Protein AF-A0A336MB99-F1 (afdb_monomer)

Foldseek 3Di:
DVVVVVVVVVVVVLVVVLVVLCVVLVDDAPDPVRSVLLSVQLVVLVVVQVVQVVCVVVVNDVDGDDDDNCSSDDPVRVVVVVQVVCCVPPNDDPPPPPPPPPPDPPDD

Radius of gyration: 19.39 Å; Cα contacts (8 Å, |Δi|>4): 46; chains: 1; bounding box: 51×56×31 Å

Nearest PDB structures (foldseek):
  5z5o-assembly1_B-2  TM=9.680E-01  e=1.535E-03  Homo sapiens
  3qt4-assembly1_A  TM=9.314E-01  e=1.736E-03  Tenebrio molitor
  7qbo-assembly1_P  TM=9.506E-01  e=2.089E-03  Homo sapiens
  3qj3-assembly2_B  TM=9.094E-01  e=3.418E-03  Tenebrio molitor
  2c0y-assembly1_A  TM=9.038E-01  e=1.035E-02  Homo sapiens

Organism: Culicoides sonorensis (NCBI:txid179676)

Structure (mmCIF, N/CA/C/O backbone):
data_AF-A0A336MB99-F1
#
_entry.id   AF-A0A336MB99-F1
#
loop_
_atom_site.group_PDB
_atom_site.id
_atom_site.type_symbol
_atom_site.label_atom_id
_atom_site.label_alt_id
_atom_site.label_comp_id
_atom_site.label_asym_id
_atom_site.label_entity_id
_atom_site.label_seq_id
_atom_site.pdbx_PDB_ins_code
_atom_site.Cartn_x
_atom_site.Cartn_y
_atom_site.Cartn_z
_atom_site.occupancy
_atom_site.B_iso_or_equiv
_atom_site.auth_seq_id
_atom_site.auth_comp_id
_atom_site.auth_asym_id
_atom_site.auth_atom_id
_atom_site.pdbx_PDB_model_num
ATOM 1 N N . MET A 1 1 ? 9.454 27.731 -7.794 1.00 54.91 1 MET A N 1
ATOM 2 C CA . MET A 1 1 ? 8.057 27.301 -8.063 1.00 54.91 1 MET A CA 1
ATOM 3 C C . MET A 1 1 ? 7.897 25.844 -8.538 1.00 54.91 1 MET A C 1
ATOM 5 O O . MET A 1 1 ? 6.862 25.262 -8.250 1.00 54.91 1 MET A O 1
ATOM 9 N N . LYS A 1 2 ? 8.892 25.193 -9.173 1.00 55.69 2 LYS A N 1
ATOM 10 C CA . LYS A 1 2 ? 8.744 23.824 -9.733 1.00 55.69 2 LYS A CA 1
ATOM 11 C C . LYS A 1 2 ? 8.587 22.674 -8.705 1.00 55.69 2 LYS A C 1
ATOM 13 O O . LYS A 1 2 ? 7.930 21.688 -9.008 1.00 55.69 2 LYS A O 1
ATOM 18 N N . LYS A 1 3 ? 9.110 22.808 -7.476 1.00 52.31 3 LYS A N 1
ATOM 19 C CA . LYS A 1 3 ? 9.038 21.758 -6.428 1.00 52.31 3 LYS A CA 1
ATOM 20 C C . LYS A 1 3 ? 7.646 21.605 -5.783 1.00 52.31 3 LYS A C 1
ATOM 22 O O . LYS A 1 3 ? 7.244 20.497 -5.458 1.00 52.31 3 LYS A O 1
ATOM 27 N N . SER A 1 4 ? 6.904 22.707 -5.625 1.00 55.25 4 SER A N 1
ATOM 28 C CA . SER A 1 4 ? 5.574 22.704 -4.984 1.00 55.25 4 SER A CA 1
ATOM 29 C C . SER A 1 4 ? 4.491 22.091 -5.879 1.00 55.25 4 SER A C 1
ATOM 31 O O . SER A 1 4 ? 3.575 21.443 -5.384 1.00 55.25 4 SER A O 1
ATOM 33 N N . ILE A 1 5 ? 4.625 22.249 -7.199 1.00 64.62 5 ILE A N 1
ATOM 34 C CA . ILE A 1 5 ? 3.681 21.694 -8.176 1.00 64.62 5 ILE A CA 1
ATOM 35 C C . ILE A 1 5 ? 3.8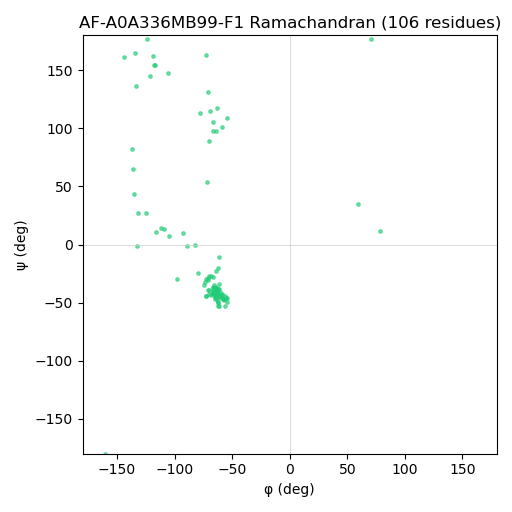44 20.169 -8.272 1.00 64.62 5 ILE A C 1
ATOM 37 O O . ILE A 1 5 ? 2.845 19.460 -8.205 1.00 64.62 5 ILE A O 1
ATOM 41 N N . LEU A 1 6 ? 5.083 19.655 -8.325 1.00 58.88 6 LEU A N 1
ATOM 42 C CA . LEU A 1 6 ? 5.341 18.205 -8.359 1.00 58.88 6 LEU A CA 1
ATOM 43 C C . LEU A 1 6 ? 4.766 17.470 -7.135 1.00 58.88 6 LEU A C 1
ATOM 45 O O . LEU A 1 6 ? 4.154 16.418 -7.285 1.00 58.88 6 LEU A O 1
ATOM 49 N N . LEU A 1 7 ? 4.919 18.034 -5.930 1.00 62.53 7 LEU A N 1
ATOM 50 C CA . LEU A 1 7 ? 4.436 17.393 -4.701 1.00 62.53 7 LEU A CA 1
ATOM 51 C C . LEU A 1 7 ? 2.898 17.290 -4.665 1.00 62.53 7 LEU A C 1
ATOM 53 O O . LEU A 1 7 ? 2.352 16.285 -4.217 1.00 62.53 7 LEU A O 1
ATOM 57 N N . LYS A 1 8 ? 2.198 18.313 -5.176 1.00 61.62 8 LYS A N 1
ATOM 58 C CA . LYS A 1 8 ? 0.727 18.357 -5.215 1.00 61.62 8 LYS A CA 1
ATOM 59 C C . LYS A 1 8 ? 0.132 17.370 -6.222 1.00 61.62 8 LYS A C 1
ATOM 61 O O . LYS A 1 8 ? -0.880 16.746 -5.921 1.00 61.62 8 LYS A O 1
ATOM 66 N N . VAL A 1 9 ? 0.757 17.209 -7.390 1.00 63.12 9 VAL A N 1
ATOM 67 C CA . VAL A 1 9 ? 0.298 16.258 -8.419 1.00 63.12 9 VAL A CA 1
ATOM 68 C C . VAL A 1 9 ? 0.458 14.814 -7.938 1.00 63.12 9 VAL A C 1
ATOM 70 O O . VAL A 1 9 ? -0.463 14.015 -8.109 1.00 63.12 9 VAL A O 1
ATOM 73 N N . ASN A 1 10 ? 1.563 14.496 -7.255 1.00 66.81 10 ASN A N 1
ATOM 74 C CA . ASN A 1 10 ? 1.765 13.170 -6.671 1.00 66.81 10 ASN A CA 1
ATOM 75 C C . ASN A 1 10 ? 0.711 12.859 -5.604 1.00 66.81 10 ASN A C 1
ATOM 77 O O . ASN A 1 10 ? 0.049 11.832 -5.715 1.00 66.81 10 ASN A O 1
ATOM 81 N N . ALA A 1 11 ? 0.473 13.767 -4.653 1.00 65.75 11 ALA A N 1
ATOM 82 C CA . ALA A 1 11 ? -0.523 13.566 -3.598 1.00 65.75 11 ALA A CA 1
ATOM 83 C C . ALA A 1 11 ? -1.953 13.397 -4.147 1.00 65.75 11 ALA A C 1
ATOM 85 O O . ALA A 1 11 ? -2.710 12.555 -3.664 1.00 65.75 11 ALA A O 1
ATOM 86 N N . ALA A 1 12 ? -2.320 14.153 -5.189 1.00 68.12 12 ALA A N 1
ATOM 87 C CA . ALA A 1 12 ? -3.605 13.980 -5.864 1.00 68.12 12 ALA A CA 1
ATOM 88 C C . ALA A 1 12 ? -3.704 12.599 -6.534 1.00 68.12 12 ALA A C 1
ATOM 90 O O . ALA A 1 12 ? -4.693 11.895 -6.344 1.00 68.12 12 ALA A O 1
ATOM 91 N N . SER A 1 13 ? -2.654 12.172 -7.245 1.00 80.25 13 SER A N 1
ATOM 92 C CA . SER A 1 13 ? -2.613 10.856 -7.896 1.00 80.25 13 SER A CA 1
ATOM 93 C C . SER A 1 13 ? -2.626 9.691 -6.897 1.00 80.25 13 SER A C 1
ATOM 95 O O . SER A 1 13 ? -3.286 8.682 -7.134 1.00 80.25 13 SER A O 1
ATOM 97 N N . GLU A 1 14 ? -1.951 9.842 -5.757 1.00 83.88 14 GLU A N 1
ATOM 98 C CA . GLU A 1 14 ? -1.930 8.879 -4.655 1.00 83.88 14 GLU A CA 1
ATOM 99 C C . GLU A 1 14 ? -3.306 8.774 -3.996 1.00 83.88 14 GLU A C 1
ATOM 101 O O . GLU A 1 14 ? -3.779 7.671 -3.729 1.00 83.88 14 GLU A O 1
ATOM 106 N N . SER A 1 15 ? -3.990 9.906 -3.799 1.00 83.06 15 SER A N 1
ATOM 107 C CA . SER A 1 15 ? -5.356 9.910 -3.280 1.00 83.06 15 SER A CA 1
ATOM 108 C C . SER A 1 15 ? -6.331 9.235 -4.245 1.00 83.06 15 SER A C 1
ATOM 110 O O . SER A 1 15 ? -7.150 8.434 -3.809 1.00 83.06 15 SER A O 1
ATOM 112 N N . THR A 1 16 ? -6.232 9.493 -5.552 1.00 90.19 16 THR A N 1
ATOM 113 C CA . THR A 1 16 ? -7.083 8.832 -6.555 1.00 90.19 16 THR A CA 1
ATOM 114 C C . THR A 1 16 ? -6.843 7.321 -6.608 1.00 90.19 16 THR A C 1
ATOM 116 O O . THR A 1 16 ? -7.802 6.550 -6.692 1.00 90.19 16 THR A O 1
ATOM 119 N N . LYS A 1 17 ? -5.580 6.883 -6.530 1.00 94.19 17 LYS A N 1
ATOM 120 C CA . LYS A 1 17 ? -5.221 5.458 -6.488 1.00 94.19 17 LYS A CA 1
ATOM 121 C C . LYS A 1 17 ? -5.746 4.778 -5.225 1.00 94.19 17 LYS A C 1
ATOM 123 O O . LYS A 1 17 ? -6.384 3.741 -5.338 1.00 94.19 17 LYS A O 1
ATOM 128 N N . TRP A 1 18 ? -5.585 5.408 -4.060 1.00 96.56 18 TRP A N 1
ATOM 129 C CA . TRP A 1 18 ? -6.110 4.903 -2.788 1.00 96.56 18 TRP A CA 1
ATOM 130 C C . TRP A 1 18 ? -7.627 4.686 -2.812 1.00 96.56 18 TRP A C 1
ATOM 132 O O . TRP A 1 18 ? -8.113 3.618 -2.451 1.00 96.56 18 TRP A O 1
ATOM 142 N N . GLU A 1 19 ? -8.393 5.667 -3.291 1.00 96.56 19 GLU A N 1
ATOM 143 C CA . GLU A 1 19 ? -9.853 5.529 -3.373 1.00 96.56 19 GLU A CA 1
ATOM 144 C C . GLU A 1 19 ? -10.284 4.443 -4.371 1.00 96.56 19 GLU A C 1
ATOM 146 O O . GLU A 1 19 ? -11.266 3.731 -4.145 1.00 96.56 19 GLU A O 1
ATOM 151 N N . SER A 1 20 ? -9.537 4.287 -5.467 1.00 96.69 20 SER A N 1
ATOM 152 C CA . SER A 1 20 ? -9.781 3.230 -6.455 1.00 96.69 20 SER A CA 1
ATOM 153 C C . SER A 1 20 ? -9.472 1.848 -5.879 1.00 96.69 20 SER A C 1
ATOM 155 O O . SER A 1 20 ? -10.279 0.935 -6.037 1.00 96.69 20 SER A O 1
ATOM 157 N N . TYR A 1 21 ? -8.356 1.717 -5.158 1.00 97.75 21 TYR A N 1
ATOM 158 C CA . TYR A 1 21 ? -7.951 0.513 -4.436 1.00 97.75 21 TYR A CA 1
ATOM 159 C C . TYR A 1 21 ? -9.025 0.068 -3.440 1.00 97.75 21 TYR A C 1
ATOM 161 O O . TYR A 1 21 ? -9.510 -1.063 -3.517 1.00 97.75 21 TYR A O 1
ATOM 169 N N . LYS A 1 22 ? -9.462 0.981 -2.559 1.00 97.88 22 LYS A N 1
ATOM 170 C CA . LYS A 1 22 ? -10.500 0.682 -1.565 1.00 97.88 22 LYS A CA 1
ATOM 171 C C . LYS A 1 22 ? -11.777 0.175 -2.223 1.00 97.88 22 LYS A C 1
ATOM 173 O O . LYS A 1 22 ? -12.343 -0.819 -1.782 1.00 97.88 22 LYS A O 1
ATOM 178 N N . ARG A 1 23 ? -12.208 0.824 -3.309 1.00 97.50 23 ARG A N 1
ATOM 179 C CA . ARG A 1 23 ? -13.407 0.424 -4.057 1.00 97.50 23 ARG A CA 1
ATOM 180 C C . ARG A 1 23 ? -13.242 -0.932 -4.740 1.00 97.50 23 ARG A C 1
ATOM 182 O O . ARG A 1 23 ? -14.168 -1.732 -4.703 1.00 97.50 23 ARG A O 1
ATOM 189 N N . LYS A 1 24 ? -12.082 -1.183 -5.352 1.00 97.69 24 LYS A N 1
ATOM 190 C CA . LYS A 1 24 ? -11.781 -2.423 -6.079 1.00 97.69 24 LYS A CA 1
ATOM 191 C C . LYS A 1 24 ? -11.805 -3.648 -5.162 1.00 97.69 24 LYS A C 1
ATOM 193 O O . LYS A 1 24 ? -12.314 -4.682 -5.576 1.00 97.69 24 LYS A O 1
ATOM 198 N N . TYR A 1 25 ? -11.293 -3.519 -3.938 1.00 96.62 25 TYR A N 1
ATOM 199 C CA . TYR A 1 25 ? -11.172 -4.625 -2.979 1.00 96.62 25 TYR A CA 1
ATOM 200 C C . TYR A 1 25 ? -12.141 -4.530 -1.790 1.00 96.62 25 TYR A C 1
ATOM 202 O O . TYR A 1 25 ? -11.964 -5.233 -0.801 1.00 96.62 25 TYR A O 1
ATOM 210 N N . GLY A 1 26 ? -13.150 -3.653 -1.859 1.00 96.75 26 GLY A N 1
ATOM 211 C CA . GLY A 1 26 ? -14.183 -3.527 -0.824 1.00 96.75 26 GLY A CA 1
ATOM 212 C C . GLY A 1 26 ? -13.644 -3.168 0.565 1.00 96.75 26 GLY A C 1
ATOM 213 O O . GLY A 1 26 ? -14.160 -3.650 1.570 1.00 96.75 26 GLY A O 1
ATOM 214 N N . LYS A 1 27 ? -12.585 -2.358 0.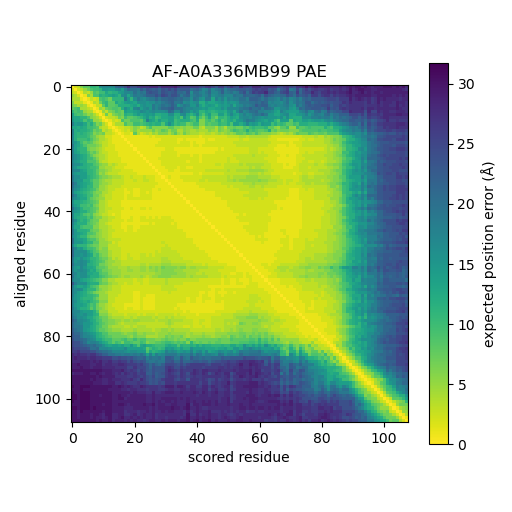636 1.00 95.94 27 LYS A N 1
ATOM 215 C CA . LYS A 1 27 ? -11.901 -2.045 1.894 1.00 95.94 27 LYS A CA 1
ATOM 216 C C . LYS A 1 27 ? -12.745 -1.142 2.784 1.00 95.94 27 LYS A C 1
ATOM 218 O O . LYS A 1 27 ? -13.217 -0.089 2.354 1.00 95.94 27 LYS A O 1
ATOM 223 N N . MET A 1 28 ? -12.864 -1.542 4.043 1.00 93.94 28 MET A N 1
ATOM 224 C CA . MET A 1 28 ? -13.505 -0.782 5.109 1.00 93.94 28 MET A CA 1
ATOM 225 C C . MET A 1 28 ? -12.601 -0.814 6.339 1.00 93.94 28 MET A C 1
ATOM 227 O O . MET A 1 28 ? -12.074 -1.868 6.684 1.00 93.94 28 MET A O 1
ATOM 231 N N . TYR A 1 29 ? -12.445 0.335 6.991 1.00 94.75 29 TYR A N 1
ATOM 232 C CA . TYR A 1 29 ? -11.566 0.508 8.147 1.00 94.75 29 TYR A CA 1
ATOM 233 C C . TYR A 1 29 ? -12.376 0.897 9.374 1.00 94.75 29 TYR A C 1
ATOM 235 O O . TYR A 1 29 ? -13.465 1.467 9.263 1.00 94.75 29 TYR A O 1
ATOM 243 N N . LYS A 1 30 ? -11.845 0.593 10.558 1.00 94.38 30 LYS A N 1
ATOM 244 C CA . LYS A 1 30 ? -12.563 0.787 11.822 1.00 94.38 30 LYS A CA 1
ATOM 245 C C . LYS A 1 30 ? -12.846 2.261 12.106 1.00 94.38 30 LYS A C 1
ATOM 247 O O . LYS A 1 30 ? -13.880 2.598 12.679 1.00 94.38 30 LYS A O 1
ATOM 252 N N . ASN A 1 31 ? -11.897 3.127 11.773 1.00 94.69 31 ASN A N 1
ATOM 253 C CA . ASN A 1 31 ? -11.969 4.569 11.964 1.00 94.69 31 ASN A CA 1
ATOM 254 C C . ASN A 1 31 ? -10.946 5.272 11.050 1.00 94.69 31 ASN A C 1
ATOM 256 O O . ASN A 1 31 ? -10.210 4.628 10.305 1.00 94.69 31 ASN A O 1
ATOM 260 N N . SER A 1 32 ? -10.891 6.603 11.112 1.00 94.75 32 SER A N 1
ATOM 261 C CA . SER A 1 32 ? -9.994 7.407 10.275 1.00 94.75 32 SER A CA 1
ATOM 262 C C . SER A 1 32 ? -8.505 7.210 10.572 1.00 94.75 32 SER A C 1
ATOM 264 O O . SER A 1 32 ? -7.681 7.423 9.688 1.00 94.75 32 SER A O 1
ATOM 266 N N . GLU A 1 33 ? -8.146 6.853 11.807 1.00 95.94 33 GLU A N 1
ATOM 267 C CA . GLU A 1 33 ? -6.751 6.597 12.186 1.00 95.94 33 GLU A CA 1
ATOM 268 C C . GLU A 1 33 ? -6.268 5.267 11.597 1.00 95.94 33 GLU A C 1
ATOM 270 O O . GLU A 1 33 ? -5.212 5.218 10.971 1.00 95.94 33 GLU A O 1
ATOM 275 N N . ASP A 1 34 ? -7.099 4.232 11.693 1.00 94.19 34 ASP A N 1
ATOM 276 C CA . ASP A 1 34 ? -6.905 2.929 11.055 1.00 94.19 34 ASP A CA 1
ATOM 277 C C . ASP A 1 34 ? -6.778 3.065 9.526 1.00 94.19 34 ASP A C 1
ATOM 279 O O . ASP A 1 34 ? -5.822 2.586 8.916 1.00 94.19 34 ASP A O 1
ATOM 283 N N . GLU A 1 35 ? -7.671 3.842 8.902 1.00 95.75 35 GLU A N 1
ATOM 284 C CA . GLU A 1 35 ? -7.578 4.143 7.471 1.00 95.75 35 GLU A CA 1
ATOM 285 C C . GLU A 1 35 ? -6.268 4.864 7.113 1.00 95.75 35 GLU A C 1
ATOM 287 O O . GLU A 1 35 ? -5.651 4.560 6.090 1.00 95.75 35 GLU A O 1
ATOM 292 N N . ALA A 1 36 ? -5.819 5.817 7.935 1.00 95.38 36 ALA A N 1
ATOM 293 C CA . ALA A 1 36 ? -4.575 6.541 7.687 1.00 95.38 36 ALA A CA 1
ATOM 294 C C . ALA A 1 36 ? -3.346 5.619 7.764 1.00 95.38 36 ALA A C 1
ATOM 296 O O . ALA A 1 36 ? -2.437 5.752 6.937 1.00 95.38 36 ALA A O 1
ATOM 297 N N . ILE A 1 37 ? -3.335 4.670 8.706 1.00 96.38 37 ILE A N 1
ATOM 298 C CA . ILE A 1 37 ? -2.289 3.646 8.837 1.00 96.38 37 ILE A CA 1
ATOM 299 C C . ILE A 1 37 ? -2.259 2.765 7.583 1.00 96.38 37 ILE A C 1
ATOM 301 O O . ILE A 1 37 ? -1.218 2.666 6.925 1.00 96.38 37 ILE A O 1
ATOM 305 N N . HIS A 1 38 ? -3.401 2.203 7.184 1.00 97.00 38 HIS A N 1
ATOM 306 C CA . HIS A 1 38 ? -3.491 1.348 5.999 1.00 97.00 38 HIS A CA 1
ATOM 307 C C . HIS A 1 38 ? -3.167 2.093 4.701 1.00 97.00 38 HIS A C 1
ATOM 309 O O . HIS A 1 38 ? -2.473 1.559 3.832 1.00 97.00 38 HIS A O 1
ATOM 315 N N . LYS A 1 39 ? -3.558 3.367 4.584 1.00 96.62 39 LYS A N 1
ATOM 316 C CA . LYS A 1 39 ? -3.160 4.222 3.460 1.00 96.62 39 LYS A CA 1
ATOM 317 C C . LYS A 1 39 ? -1.644 4.403 3.402 1.00 96.62 39 LYS A C 1
ATOM 319 O O . LYS A 1 39 ? -1.063 4.331 2.320 1.00 96.62 39 LYS A O 1
ATOM 324 N N . ALA A 1 40 ? -0.985 4.627 4.538 1.00 96.06 40 ALA A N 1
ATOM 325 C CA . ALA A 1 40 ? 0.470 4.762 4.584 1.00 96.06 40 ALA A CA 1
ATOM 326 C C . ALA A 1 40 ? 1.180 3.464 4.156 1.00 96.06 40 ALA A C 1
ATOM 328 O O . ALA A 1 40 ? 2.143 3.521 3.383 1.00 96.06 40 ALA A O 1
ATOM 329 N N . ILE A 1 41 ? 0.678 2.305 4.595 1.00 96.94 41 ILE A N 1
ATOM 330 C CA . ILE A 1 41 ? 1.190 0.986 4.195 1.00 96.94 41 ILE A CA 1
ATOM 331 C C . ILE A 1 41 ? 0.997 0.764 2.691 1.00 96.94 41 ILE A C 1
ATOM 333 O O . ILE A 1 41 ? 1.956 0.429 1.996 1.00 96.94 41 ILE A O 1
ATOM 337 N N . TYR A 1 42 ? -0.196 1.042 2.165 1.00 97.38 42 TYR A N 1
ATOM 338 C CA . TYR A 1 42 ? -0.493 0.956 0.736 1.00 97.38 42 TYR A CA 1
ATOM 339 C C . TYR A 1 42 ? 0.483 1.783 -0.108 1.00 97.38 42 TYR A C 1
ATOM 341 O O . TYR A 1 42 ? 1.085 1.269 -1.050 1.00 97.38 42 TYR A O 1
ATOM 349 N N . LEU A 1 43 ? 0.712 3.051 0.250 1.00 96.00 43 LEU A N 1
ATOM 350 C CA . LEU A 1 43 ? 1.638 3.917 -0.488 1.00 96.00 43 LEU A CA 1
ATOM 351 C C . LEU A 1 43 ? 3.085 3.406 -0.432 1.00 96.00 43 LEU A C 1
ATOM 353 O O . LEU A 1 43 ? 3.810 3.497 -1.427 1.00 96.00 43 LEU A O 1
ATOM 357 N N . LYS A 1 44 ? 3.510 2.848 0.709 1.00 95.94 44 LYS A N 1
ATOM 358 C CA . LYS A 1 44 ? 4.819 2.196 0.845 1.00 95.94 44 LYS A CA 1
ATOM 359 C C . LYS A 1 44 ? 4.927 0.991 -0.093 1.00 95.94 44 LYS A C 1
ATOM 361 O O . LYS A 1 44 ? 5.872 0.926 -0.878 1.00 95.94 44 LYS A O 1
ATOM 366 N N . ASN A 1 45 ? 3.945 0.096 -0.070 1.00 96.94 45 ASN A N 1
ATOM 367 C CA . ASN A 1 45 ? 3.946 -1.129 -0.866 1.00 96.94 45 ASN A CA 1
ATOM 368 C C . ASN A 1 45 ? 3.849 -0.840 -2.374 1.00 96.94 45 ASN A C 1
ATOM 370 O O . ASN A 1 45 ? 4.556 -1.462 -3.163 1.00 96.94 45 ASN A O 1
ATOM 374 N N . MET A 1 46 ? 3.081 0.170 -2.796 1.00 96.56 46 MET A N 1
ATOM 375 C CA . MET A 1 46 ? 3.042 0.607 -4.199 1.00 96.56 46 MET A CA 1
ATOM 376 C C . MET A 1 46 ? 4.399 1.117 -4.698 1.00 96.56 46 MET A C 1
ATOM 378 O O . MET A 1 46 ? 4.789 0.827 -5.831 1.00 96.56 46 MET A O 1
ATOM 382 N N . ARG A 1 47 ? 5.155 1.830 -3.852 1.00 95.75 47 ARG A N 1
ATOM 383 C CA . ARG A 1 47 ? 6.524 2.255 -4.184 1.00 95.75 47 ARG A CA 1
ATOM 384 C C . ARG A 1 47 ? 7.471 1.059 -4.304 1.00 95.75 47 ARG A C 1
ATOM 386 O O . ARG A 1 47 ? 8.304 1.026 -5.207 1.00 95.75 47 ARG A O 1
ATOM 393 N N . GLU A 1 48 ? 7.341 0.067 -3.427 1.00 96.31 48 GLU A N 1
ATOM 394 C CA . GLU A 1 48 ? 8.119 -1.175 -3.508 1.00 96.31 48 GLU A CA 1
ATOM 395 C C . GLU A 1 48 ? 7.800 -1.975 -4.776 1.00 96.31 48 GLU A C 1
ATOM 397 O O . GLU A 1 48 ? 8.718 -2.483 -5.420 1.00 96.31 48 GLU A O 1
ATOM 402 N N . ILE A 1 49 ? 6.526 -2.040 -5.176 1.00 96.44 49 ILE A N 1
ATOM 403 C CA . ILE A 1 49 ? 6.092 -2.647 -6.441 1.00 96.44 49 ILE A CA 1
ATOM 404 C C . ILE A 1 49 ? 6.752 -1.936 -7.625 1.00 96.44 49 ILE A C 1
ATOM 406 O O . ILE A 1 49 ? 7.292 -2.592 -8.515 1.00 96.44 49 ILE A O 1
ATOM 410 N N . GLU A 1 50 ? 6.756 -0.602 -7.638 1.00 95.88 50 GLU A N 1
ATOM 411 C CA . GLU A 1 50 ? 7.373 0.176 -8.714 1.00 95.88 50 GLU A CA 1
ATOM 412 C C . GLU A 1 50 ? 8.884 -0.079 -8.820 1.00 95.88 50 GLU A C 1
ATOM 414 O O . GLU A 1 50 ? 9.393 -0.320 -9.921 1.00 95.88 50 GLU A O 1
ATOM 419 N N . ILE A 1 51 ? 9.589 -0.092 -7.682 1.00 97.12 51 ILE A N 1
ATOM 420 C CA . ILE A 1 51 ? 11.021 -0.414 -7.620 1.00 97.12 51 ILE A CA 1
ATOM 421 C C . ILE A 1 51 ? 11.264 -1.841 -8.119 1.00 97.12 51 ILE A C 1
ATOM 423 O O . ILE A 1 51 ? 12.050 -2.034 -9.048 1.00 97.12 51 ILE A O 1
ATOM 427 N N . HIS A 1 52 ? 10.558 -2.834 -7.569 1.00 97.19 52 HIS A N 1
ATOM 428 C CA . HIS A 1 52 ? 10.674 -4.242 -7.967 1.00 97.19 52 HIS A CA 1
ATOM 429 C C . HIS A 1 52 ? 10.464 -4.415 -9.473 1.00 97.19 52 HIS A C 1
ATOM 431 O O . HIS A 1 52 ? 11.269 -5.050 -10.151 1.00 97.19 52 HIS A O 1
ATOM 437 N N . ASN A 1 53 ? 9.429 -3.780 -10.022 1.00 97.56 53 ASN A N 1
ATOM 438 C CA . ASN A 1 53 ? 9.102 -3.864 -11.442 1.00 97.56 53 ASN A CA 1
ATOM 439 C C . ASN A 1 53 ? 10.122 -3.142 -12.334 1.00 97.56 53 ASN A C 1
ATOM 441 O O . ASN A 1 53 ? 10.302 -3.522 -13.491 1.00 97.56 53 ASN A O 1
ATOM 445 N N . SER A 1 54 ? 10.816 -2.123 -11.819 1.00 97.94 54 SER A N 1
ATOM 446 C CA . SER A 1 54 ? 11.957 -1.505 -12.504 1.00 97.94 54 SER A CA 1
ATOM 447 C C . SER A 1 54 ? 13.121 -2.486 -12.656 1.00 97.94 54 SER A C 1
ATOM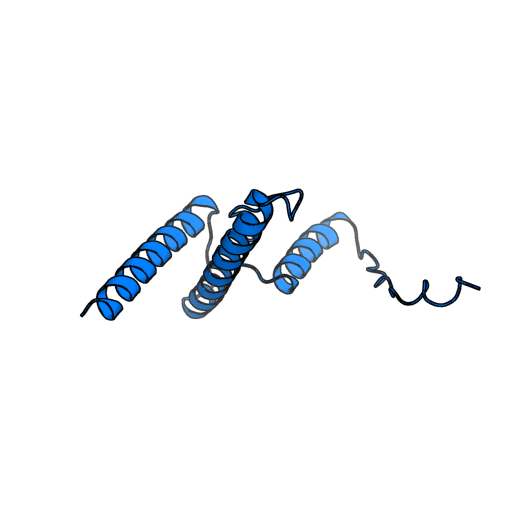 449 O O . SER A 1 54 ? 13.691 -2.595 -13.740 1.00 97.94 54 SER A O 1
ATOM 451 N N . HIS A 1 55 ? 13.426 -3.253 -11.608 1.00 97.44 55 HIS A N 1
ATOM 452 C CA . HIS A 1 55 ? 14.448 -4.303 -11.638 1.00 97.44 55 HIS A CA 1
ATOM 453 C C . HIS A 1 55 ? 14.020 -5.513 -12.487 1.00 97.44 55 HIS A C 1
ATOM 455 O O . HIS A 1 55 ? 14.815 -6.022 -13.276 1.00 97.44 55 HIS A O 1
ATOM 461 N N . TYR A 1 56 ? 12.746 -5.918 -12.429 1.00 97.19 56 TYR A N 1
ATOM 462 C CA . TYR A 1 56 ? 12.177 -6.934 -13.325 1.00 97.19 56 TYR A CA 1
ATOM 463 C C . TYR A 1 56 ? 12.375 -6.574 -14.804 1.00 97.19 56 TYR A C 1
ATOM 465 O O . TYR A 1 56 ? 12.849 -7.397 -15.581 1.00 97.19 56 TYR A O 1
ATOM 473 N N . ARG A 1 57 ? 12.102 -5.321 -15.200 1.00 97.38 57 ARG A N 1
ATOM 474 C CA . ARG A 1 57 ? 12.305 -4.851 -16.586 1.00 97.38 57 ARG A CA 1
ATOM 475 C C . ARG A 1 57 ? 13.765 -4.903 -17.051 1.00 97.38 57 ARG A C 1
ATOM 477 O O . ARG A 1 57 ? 14.005 -4.914 -18.253 1.00 97.38 57 ARG A O 1
ATOM 484 N N . LYS A 1 58 ? 14.724 -4.939 -16.124 1.00 97.88 58 LYS A N 1
ATOM 485 C CA . LYS A 1 58 ? 16.156 -5.125 -16.408 1.00 97.88 58 LYS A CA 1
ATOM 486 C C . LYS A 1 58 ? 16.579 -6.599 -16.437 1.00 97.88 58 LYS A C 1
ATOM 488 O O . LYS A 1 58 ? 17.746 -6.882 -16.675 1.00 97.88 58 LYS A O 1
ATOM 493 N N . GLY A 1 59 ? 15.656 -7.529 -16.180 1.00 97.56 59 GLY A N 1
ATOM 494 C CA . GLY A 1 59 ? 15.938 -8.961 -16.073 1.00 97.56 59 GLY A CA 1
ATOM 495 C C . GLY A 1 59 ? 16.560 -9.385 -14.738 1.00 97.56 59 GLY A C 1
ATOM 496 O O . GLY A 1 59 ? 17.033 -10.511 -14.631 1.00 97.56 59 GLY A O 1
ATOM 497 N N . GLU A 1 60 ? 16.572 -8.517 -13.719 1.00 97.88 60 GLU A N 1
ATOM 498 C CA . GLU A 1 60 ? 17.189 -8.812 -12.413 1.00 97.88 60 GLU A CA 1
ATOM 499 C C . GLU A 1 60 ? 16.292 -9.680 -11.513 1.00 97.88 60 GLU A C 1
ATOM 501 O O . GLU A 1 60 ? 16.785 -10.406 -10.651 1.00 97.88 60 GLU A O 1
ATOM 506 N N . PHE A 1 61 ? 14.974 -9.636 -11.731 1.00 95.25 61 PHE A N 1
ATOM 507 C CA . PHE A 1 61 ? 14.007 -10.518 -11.080 1.00 95.25 61 PHE A CA 1
ATOM 508 C C . PHE A 1 61 ? 13.226 -11.314 -12.128 1.00 95.25 61 PHE A C 1
ATOM 510 O O . PHE A 1 61 ? 12.897 -10.764 -13.176 1.00 95.25 61 PHE A O 1
ATOM 517 N N . PRO A 1 62 ? 12.862 -12.580 -11.847 1.00 96.75 62 PRO A N 1
ATOM 518 C CA . PRO A 1 62 ? 12.120 -13.418 -12.789 1.00 96.75 62 PRO A CA 1
ATOM 519 C C . PRO A 1 62 ? 10.605 -13.164 -12.761 1.00 96.75 62 PRO A C 1
ATOM 521 O O . PRO A 1 62 ? 9.856 -13.815 -13.482 1.00 96.75 62 PRO A O 1
ATOM 524 N N . TYR A 1 63 ? 10.137 -12.255 -11.905 1.00 97.38 63 TYR A N 1
ATOM 525 C CA . TYR A 1 63 ? 8.723 -11.954 -11.722 1.00 97.38 63 TYR A CA 1
ATOM 526 C C . TYR A 1 63 ? 8.514 -10.471 -11.445 1.00 97.38 63 TYR A C 1
ATOM 528 O O . TYR A 1 63 ? 9.424 -9.762 -11.011 1.00 97.38 63 TYR A O 1
ATOM 536 N N . TRP A 1 64 ? 7.281 -10.034 -11.643 1.00 96.44 64 TRP A N 1
ATOM 537 C CA . TRP A 1 64 ?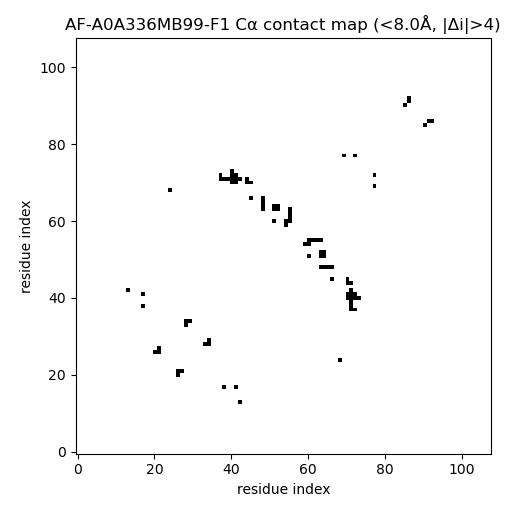 6.809 -8.685 -11.391 1.00 96.44 64 TRP A CA 1
ATOM 538 C C . TRP A 1 64 ? 5.694 -8.725 -10.340 1.00 96.44 64 T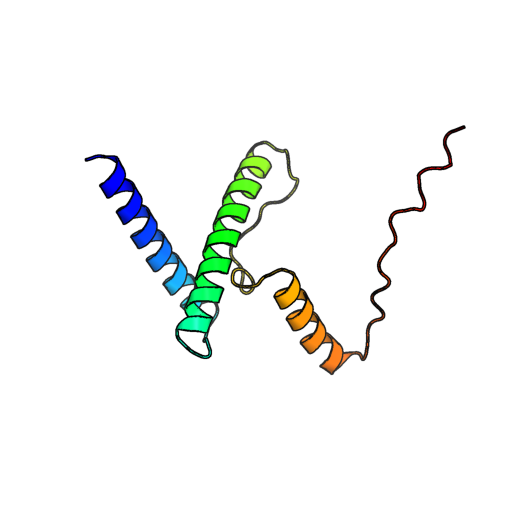RP A C 1
ATOM 540 O O . TRP A 1 64 ? 5.141 -9.785 -10.042 1.00 96.44 64 TRP A O 1
ATOM 550 N N . LYS A 1 65 ? 5.403 -7.578 -9.735 1.00 97.06 65 LYS A N 1
ATOM 551 C CA . LYS A 1 65 ? 4.382 -7.422 -8.697 1.00 97.06 65 LYS A CA 1
ATOM 552 C C . LYS A 1 65 ? 3.274 -6.490 -9.174 1.00 97.06 65 LYS A C 1
ATOM 554 O O . LYS A 1 65 ? 3.520 -5.586 -9.971 1.00 97.06 65 LYS A O 1
ATOM 559 N N . GLU A 1 66 ? 2.086 -6.660 -8.613 1.00 96.94 66 GLU A N 1
ATOM 560 C CA . GLU A 1 66 ? 0.937 -5.779 -8.823 1.00 96.94 66 GLU A CA 1
ATOM 561 C C . GLU A 1 66 ? 0.238 -5.441 -7.516 1.00 96.94 66 GLU A C 1
ATOM 563 O O . GLU A 1 66 ? 0.420 -6.114 -6.501 1.00 96.94 66 GLU A O 1
ATOM 568 N N . GLU A 1 67 ? -0.599 -4.408 -7.584 1.00 97.31 67 GLU A N 1
ATOM 569 C CA . GLU A 1 67 ? -1.585 -4.099 -6.557 1.00 97.31 67 GLU A CA 1
ATOM 570 C C . GLU A 1 67 ? -2.613 -5.238 -6.442 1.00 97.31 67 GLU A C 1
ATOM 572 O O . GLU A 1 67 ? -3.394 -5.490 -7.362 1.00 97.31 67 GLU A O 1
ATOM 577 N N . ASN A 1 68 ? -2.663 -5.876 -5.277 1.00 96.44 68 ASN A N 1
ATOM 578 C CA . ASN A 1 68 ? -3.636 -6.903 -4.900 1.00 96.44 68 ASN A CA 1
ATOM 579 C C . ASN A 1 68 ? -4.382 -6.523 -3.609 1.00 96.44 68 ASN A C 1
ATOM 581 O O . ASN A 1 68 ? -4.063 -5.517 -2.981 1.00 96.44 68 ASN A O 1
ATOM 585 N N . GLU A 1 69 ? -5.340 -7.340 -3.177 1.00 95.94 69 GLU A N 1
ATOM 586 C CA . GLU A 1 69 ? -6.155 -7.083 -1.980 1.00 95.94 69 GLU A CA 1
ATOM 587 C C . GLU A 1 69 ? -5.368 -6.994 -0.660 1.00 95.94 69 GLU A C 1
ATOM 589 O O . GLU A 1 69 ? -5.926 -6.574 0.344 1.00 95.94 69 GLU A O 1
ATOM 594 N N . PHE A 1 70 ? -4.088 -7.363 -0.629 1.00 95.94 70 PHE A N 1
ATOM 595 C CA . PHE A 1 70 ? -3.226 -7.308 0.556 1.00 95.94 70 PHE A CA 1
ATOM 596 C C . PHE A 1 70 ? -2.228 -6.146 0.507 1.00 95.94 70 PHE A C 1
ATOM 598 O O . PHE A 1 70 ? -1.344 -6.049 1.356 1.00 95.94 70 PHE A O 1
ATOM 605 N N . THR A 1 71 ? -2.346 -5.251 -0.479 1.00 96.88 71 THR A N 1
ATOM 606 C CA . THR A 1 71 ? -1.381 -4.157 -0.692 1.00 96.88 71 THR A CA 1
ATOM 607 C C . THR A 1 71 ? -1.351 -3.167 0.472 1.00 96.88 71 THR A C 1
ATOM 609 O O . THR A 1 71 ? -0.343 -2.501 0.668 1.00 96.88 71 THR A O 1
ATOM 612 N N . ASP A 1 72 ? -2.411 -3.072 1.271 1.00 97.50 72 ASP A N 1
ATOM 613 C CA . ASP A 1 72 ? -2.486 -2.222 2.465 1.00 97.50 72 ASP A CA 1
ATOM 614 C C . ASP A 1 72 ? -2.087 -2.929 3.768 1.00 97.50 72 ASP A C 1
ATOM 616 O O . ASP A 1 72 ? -2.275 -2.355 4.839 1.00 97.50 72 ASP A O 1
ATOM 620 N N . LEU A 1 73 ? -1.535 -4.144 3.695 1.00 95.75 73 LEU A N 1
ATOM 621 C CA . LEU A 1 73 ? -1.077 -4.899 4.859 1.00 95.75 73 LEU A CA 1
ATOM 622 C C . LEU A 1 73 ? 0.449 -4.919 4.962 1.00 95.75 73 LEU A C 1
ATOM 624 O O . LEU A 1 73 ? 1.186 -4.950 3.971 1.00 95.75 73 LE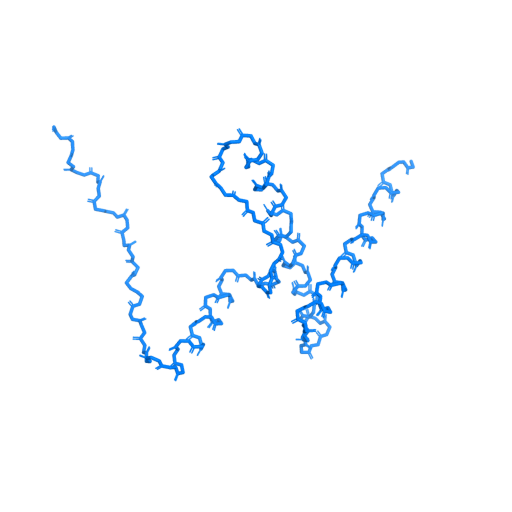U A O 1
ATOM 628 N N . THR A 1 74 ? 0.933 -4.945 6.196 1.00 91.81 74 THR A N 1
ATOM 629 C CA . THR A 1 74 ? 2.295 -5.367 6.511 1.00 91.81 74 THR A CA 1
ATOM 630 C C . THR A 1 74 ? 2.436 -6.879 6.355 1.00 91.81 74 THR A C 1
ATOM 632 O O . THR A 1 74 ? 1.465 -7.635 6.356 1.00 91.81 74 THR A O 1
ATOM 635 N N . GLU A 1 75 ? 3.676 -7.354 6.260 1.00 87.94 75 GLU A N 1
ATOM 636 C CA . GLU A 1 75 ? 3.952 -8.790 6.178 1.00 87.94 75 GLU A CA 1
ATOM 637 C C . GLU A 1 75 ? 3.472 -9.548 7.431 1.00 87.94 75 GLU A C 1
ATOM 639 O O . GLU A 1 75 ? 3.017 -10.687 7.333 1.00 87.94 75 GLU A O 1
ATOM 644 N N . ASP A 1 76 ? 3.543 -8.913 8.606 1.00 87.62 76 ASP A N 1
ATOM 645 C CA . ASP A 1 76 ? 3.040 -9.477 9.862 1.00 87.62 76 ASP A CA 1
ATOM 646 C C . ASP A 1 76 ? 1.513 -9.535 9.904 1.00 87.62 76 ASP A C 1
ATOM 648 O O . ASP A 1 76 ? 0.959 -10.563 10.294 1.00 87.62 76 ASP A O 1
ATOM 652 N N . GLU A 1 77 ? 0.829 -8.485 9.449 1.00 86.44 77 GLU A N 1
ATOM 653 C CA . GLU A 1 77 ? -0.633 -8.483 9.330 1.00 86.44 77 GLU A CA 1
ATOM 654 C C . GLU A 1 77 ? -1.106 -9.514 8.308 1.00 86.44 77 GLU A C 1
ATOM 656 O O . GLU A 1 77 ? -2.020 -10.281 8.599 1.00 86.44 77 GLU A O 1
ATOM 661 N N . PHE A 1 78 ? -0.446 -9.610 7.151 1.00 88.44 78 PHE A N 1
ATOM 662 C CA . PHE A 1 78 ? -0.752 -10.633 6.156 1.00 88.44 78 PHE A CA 1
ATOM 663 C C . PHE A 1 78 ? -0.546 -12.043 6.722 1.00 88.44 78 PHE A C 1
ATOM 665 O O . PHE A 1 78 ? -1.406 -12.911 6.565 1.00 88.44 78 PHE A O 1
ATOM 672 N N . ARG A 1 79 ? 0.556 -12.280 7.447 1.00 87.12 79 ARG A N 1
ATOM 673 C CA . ARG A 1 79 ? 0.783 -13.547 8.158 1.00 87.12 79 ARG A CA 1
ATOM 674 C C . ARG A 1 79 ? -0.318 -13.838 9.168 1.00 87.12 79 ARG A C 1
ATOM 676 O O . ARG A 1 79 ? -0.734 -14.989 9.276 1.00 87.12 79 ARG A O 1
ATOM 683 N N . HIS A 1 80 ? -0.743 -12.839 9.935 1.00 83.81 80 HIS A N 1
ATOM 684 C CA . HIS A 1 80 ? -1.796 -12.999 10.930 1.00 83.81 80 HIS A CA 1
ATOM 685 C C . HIS A 1 80 ? -3.137 -13.328 10.268 1.00 83.81 80 HIS A C 1
ATOM 687 O O . HIS A 1 80 ? -3.764 -14.310 10.650 1.00 83.81 80 HIS A O 1
ATOM 693 N N . TYR A 1 81 ? -3.510 -12.590 9.222 1.00 81.00 81 TYR A N 1
ATOM 694 C CA . TYR A 1 81 ? -4.709 -12.820 8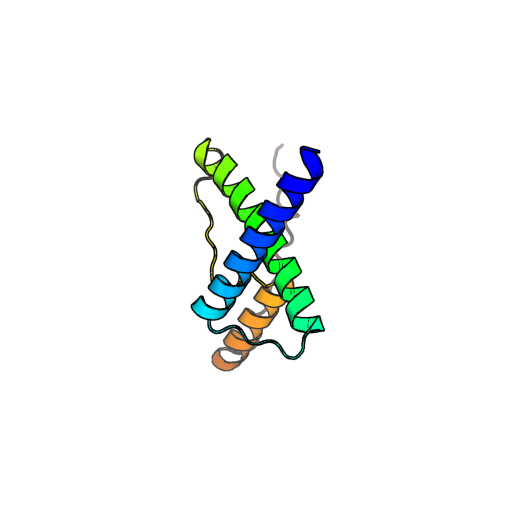.415 1.00 81.00 81 TYR A CA 1
ATOM 695 C C . TYR A 1 81 ? -4.729 -14.222 7.790 1.00 81.00 81 TYR A C 1
ATOM 697 O O . TYR A 1 81 ? -5.702 -14.966 7.897 1.00 81.00 81 TYR A O 1
ATOM 705 N N . TYR A 1 82 ? -3.616 -14.637 7.186 1.00 79.50 82 TYR A N 1
ATOM 706 C CA . TYR A 1 82 ? -3.515 -15.962 6.583 1.00 79.50 82 TYR A CA 1
ATOM 707 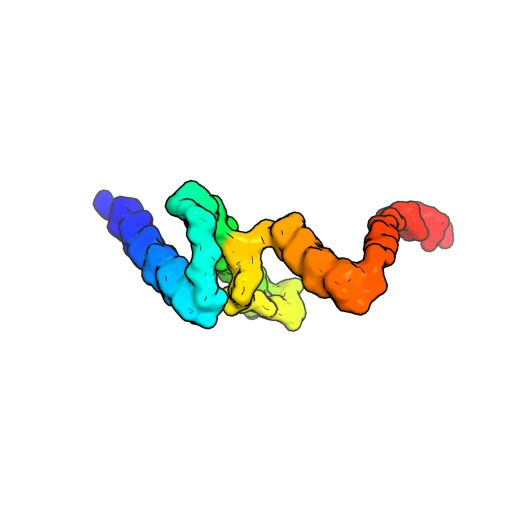C C . TYR A 1 82 ? -3.579 -17.073 7.642 1.00 79.50 82 TYR A C 1
ATOM 709 O O . TYR A 1 82 ? -4.187 -18.119 7.426 1.00 79.50 82 TYR A O 1
ATOM 717 N N . ARG A 1 83 ? -2.996 -16.841 8.826 1.00 76.94 83 ARG A N 1
ATOM 718 C CA . ARG A 1 83 ? -3.110 -17.763 9.961 1.00 76.94 83 ARG A CA 1
ATOM 719 C C . ARG A 1 83 ? -4.528 -17.842 10.504 1.00 76.94 83 ARG A C 1
ATOM 721 O O . ARG A 1 83 ? -4.940 -18.952 10.803 1.00 76.94 83 ARG A O 1
ATOM 728 N N . SER A 1 84 ? -5.261 -16.735 10.629 1.00 75.88 84 SER A N 1
ATOM 729 C CA . SER A 1 84 ? -6.635 -16.776 11.143 1.00 75.88 84 SER A CA 1
ATOM 730 C C . SER A 1 84 ? -7.546 -17.587 10.226 1.00 75.88 84 SER A C 1
ATOM 732 O O . SER A 1 84 ? -8.278 -18.435 10.721 1.00 75.88 84 SER A O 1
ATOM 734 N N . ILE A 1 85 ? -7.410 -17.431 8.904 1.00 72.62 85 ILE A N 1
ATOM 735 C CA . ILE A 1 85 ? -8.156 -18.237 7.921 1.00 72.62 85 ILE A CA 1
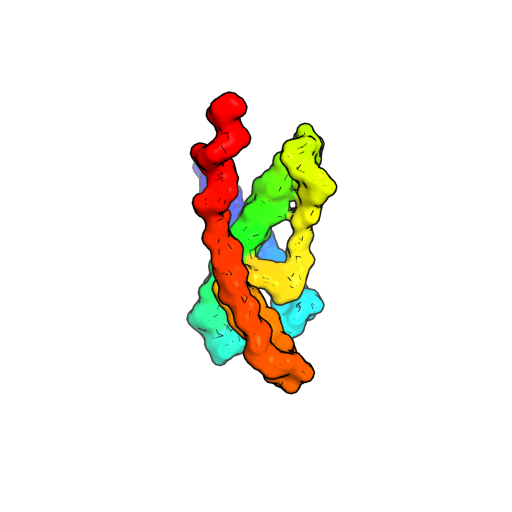ATOM 736 C C . ILE A 1 85 ? -7.763 -19.718 8.002 1.00 72.62 85 ILE A C 1
ATOM 738 O O . ILE A 1 85 ? -8.618 -20.599 8.018 1.00 72.62 85 ILE A O 1
ATOM 742 N N . LEU A 1 86 ? -6.464 -20.024 8.086 1.00 65.38 86 LEU A N 1
ATOM 743 C CA . LEU A 1 86 ? -6.003 -21.414 8.134 1.00 65.38 86 LEU A CA 1
ATOM 744 C C . LEU A 1 86 ? -6.275 -22.116 9.469 1.00 65.38 86 LEU A C 1
ATOM 746 O O . LEU A 1 86 ? -6.434 -23.337 9.488 1.00 65.38 86 LEU A O 1
ATOM 750 N N . MET A 1 87 ? -6.308 -21.380 10.580 1.00 57.41 87 MET A N 1
ATOM 751 C CA . MET A 1 87 ? -6.609 -21.930 11.903 1.00 57.41 87 MET A CA 1
ATOM 752 C C . MET A 1 87 ? -8.079 -22.331 12.036 1.00 57.41 87 MET A C 1
ATOM 754 O O . MET A 1 87 ? -8.359 -23.287 12.755 1.00 57.41 87 MET A O 1
ATOM 758 N N . GLU A 1 88 ? -8.982 -21.663 11.316 1.00 54.12 88 GLU A N 1
ATOM 759 C CA . GLU A 1 88 ? -10.410 -21.997 11.285 1.00 54.12 88 GLU A CA 1
ATOM 760 C C . GLU A 1 88 ? -10.680 -23.309 10.516 1.00 54.12 88 GLU A C 1
ATOM 762 O O . GLU A 1 88 ? -11.561 -24.073 10.901 1.00 54.12 88 GLU A O 1
ATOM 767 N N . GLU A 1 89 ? -9.864 -23.640 9.503 1.00 50.44 89 GLU A N 1
ATOM 768 C CA . GLU A 1 89 ? -10.026 -24.869 8.704 1.00 50.44 89 GLU A CA 1
ATOM 769 C C . GLU A 1 89 ? -9.129 -26.059 9.107 1.00 50.44 89 GLU A C 1
ATOM 771 O O . GLU A 1 89 ? -9.503 -27.204 8.849 1.00 50.44 89 GLU A O 1
ATOM 776 N N . ARG A 1 90 ? -7.919 -25.850 9.659 1.00 54.59 90 ARG A N 1
ATOM 777 C CA . ARG A 1 90 ? -6.882 -26.914 9.708 1.00 54.59 90 ARG A CA 1
ATOM 778 C C . ARG A 1 90 ? -6.173 -27.143 11.049 1.00 54.59 90 ARG A C 1
ATOM 780 O O . ARG A 1 90 ? -5.351 -28.056 11.135 1.00 54.59 90 ARG A O 1
ATOM 787 N N . GLY A 1 91 ? -6.473 -26.380 12.101 1.00 52.75 91 GLY A N 1
ATOM 788 C CA . GLY A 1 91 ? -5.729 -26.458 13.369 1.00 52.75 91 GLY A CA 1
ATOM 789 C C . GLY A 1 91 ? -4.297 -25.887 13.273 1.00 52.75 91 GLY A C 1
ATOM 790 O O . GLY A 1 91 ? -3.882 -25.410 12.214 1.00 52.75 91 GLY A O 1
ATOM 791 N N . PRO A 1 92 ? -3.526 -25.846 14.380 1.00 52.66 92 PRO A N 1
ATOM 792 C CA . PRO A 1 92 ? -2.283 -25.081 14.439 1.00 52.66 92 PRO A CA 1
ATOM 793 C C . PRO A 1 92 ? -1.187 -25.697 13.560 1.00 52.66 92 PRO A C 1
ATOM 795 O O . PRO A 1 92 ? -0.663 -26.776 13.832 1.00 52.66 92 PRO A O 1
ATOM 798 N N . ILE A 1 93 ? -0.792 -24.962 12.520 1.00 54.25 93 ILE A N 1
ATOM 799 C CA . ILE A 1 93 ? 0.358 -25.305 11.684 1.00 54.25 93 ILE A CA 1
ATOM 800 C C . ILE A 1 93 ? 1.623 -24.911 12.451 1.00 54.25 93 ILE A C 1
ATOM 802 O O . ILE A 1 93 ? 1.882 -23.726 12.676 1.00 54.25 93 ILE A O 1
ATOM 806 N N . ASN A 1 94 ? 2.422 -25.900 12.853 1.00 49.19 94 ASN A N 1
ATOM 807 C CA . ASN A 1 94 ? 3.732 -25.666 13.455 1.00 49.19 94 ASN A CA 1
ATOM 808 C C . ASN A 1 94 ? 4.650 -24.989 12.431 1.00 49.19 94 ASN A C 1
ATOM 810 O O . ASN A 1 94 ? 5.257 -25.644 11.584 1.00 49.19 94 ASN A O 1
ATOM 814 N N . TYR A 1 95 ? 4.758 -23.663 12.512 1.00 44.28 95 TYR A N 1
ATOM 815 C CA . TYR A 1 95 ? 5.749 -22.906 11.759 1.00 44.28 95 TYR A CA 1
ATOM 816 C C . TYR A 1 95 ? 7.132 -23.209 12.340 1.00 44.28 95 TYR A C 1
ATOM 818 O O . TYR A 1 95 ? 7.605 -22.536 13.258 1.00 44.28 95 TYR A O 1
ATOM 826 N N . VAL A 1 96 ? 7.786 -24.246 11.820 1.00 47.59 96 VAL A N 1
ATOM 827 C CA . VAL A 1 96 ? 9.208 -24.470 12.068 1.00 47.59 96 VAL A CA 1
ATOM 828 C C . VAL A 1 96 ? 9.941 -23.319 11.384 1.00 47.59 96 VAL A C 1
ATOM 830 O O . VAL A 1 96 ? 10.031 -23.273 10.159 1.00 47.59 96 VAL A O 1
ATOM 833 N N . LYS A 1 97 ? 10.444 -22.354 12.166 1.00 42.66 97 LYS A N 1
ATOM 834 C CA . LYS A 1 97 ? 11.441 -21.403 11.662 1.00 42.66 97 LYS A CA 1
ATOM 835 C C . LYS A 1 97 ? 12.587 -22.244 11.102 1.00 42.66 97 LYS A C 1
ATOM 837 O O . LYS A 1 97 ? 13.302 -22.877 11.874 1.00 42.66 97 LYS A O 1
ATOM 842 N N . SER A 1 98 ? 12.745 -22.278 9.778 1.00 42.22 98 SER A N 1
ATOM 843 C CA . SER A 1 98 ? 13.959 -22.812 9.166 1.00 42.22 98 SER A CA 1
ATOM 844 C C . SER A 1 98 ? 15.125 -21.983 9.693 1.00 42.22 98 SER A C 1
ATOM 846 O O . SER A 1 98 ? 15.339 -20.846 9.269 1.00 42.22 98 SER A O 1
ATOM 848 N N . ASN A 1 99 ? 15.846 -22.524 10.673 1.00 35.66 99 ASN A N 1
ATOM 849 C CA . ASN A 1 99 ? 17.136 -21.996 11.071 1.00 35.66 99 ASN A CA 1
ATOM 850 C C . ASN A 1 99 ? 18.085 -22.235 9.895 1.00 35.66 99 ASN A C 1
ATOM 852 O O . ASN A 1 99 ? 18.640 -23.322 9.741 1.00 35.66 99 ASN A O 1
ATOM 856 N N . ASN A 1 100 ? 18.284 -21.209 9.070 1.00 44.47 100 ASN A N 1
ATOM 857 C CA . ASN A 1 100 ? 19.270 -21.196 7.989 1.00 44.47 100 ASN A CA 1
ATOM 858 C C . ASN A 1 100 ? 20.711 -21.106 8.538 1.00 44.47 100 ASN A C 1
ATOM 860 O O . ASN A 1 100 ? 21.473 -20.235 8.139 1.00 44.47 100 ASN A O 1
ATOM 864 N N . ASN A 1 101 ? 21.093 -22.011 9.444 1.00 46.50 101 ASN A N 1
ATOM 865 C CA . ASN A 1 101 ? 22.443 -22.124 10.008 1.00 46.50 101 ASN A CA 1
ATOM 866 C C . ASN A 1 101 ? 23.047 -23.532 9.830 1.00 46.50 101 ASN A C 1
ATOM 868 O O . ASN A 1 101 ? 23.906 -23.935 10.603 1.00 46.50 101 ASN A O 1
ATOM 872 N N . ALA A 1 102 ? 22.636 -24.285 8.803 1.00 45.25 102 ALA A N 1
ATOM 873 C CA . ALA A 1 102 ? 23.132 -25.649 8.568 1.00 45.25 102 ALA A CA 1
ATOM 874 C C . ALA A 1 102 ? 24.018 -25.822 7.318 1.00 45.25 102 ALA A C 1
ATOM 876 O O . ALA A 1 102 ? 24.265 -26.952 6.916 1.00 45.25 102 ALA A O 1
ATOM 877 N N . ASN A 1 103 ? 24.522 -24.748 6.692 1.00 41.97 103 ASN A N 1
ATOM 878 C CA . ASN A 1 103 ? 25.366 -24.886 5.492 1.00 41.97 103 ASN A CA 1
ATOM 879 C C . ASN A 1 103 ? 26.628 -24.009 5.486 1.00 41.97 103 ASN A C 1
ATOM 881 O O . ASN A 1 103 ? 26.990 -23.424 4.467 1.00 41.97 103 ASN A O 1
ATOM 885 N N . LYS A 1 104 ? 27.335 -23.940 6.624 1.00 48.69 104 LYS A N 1
ATOM 886 C CA . LYS A 1 104 ? 28.671 -23.317 6.697 1.00 48.69 104 LYS A CA 1
ATOM 887 C C . LYS A 1 104 ? 29.831 -24.254 7.061 1.00 48.69 104 LYS A C 1
ATOM 889 O O . LYS A 1 104 ? 30.934 -23.762 7.247 1.00 48.69 104 LYS A O 1
ATOM 894 N N . GLU A 1 105 ? 29.641 -25.578 7.076 1.00 49.00 105 GLU A N 1
ATOM 895 C CA . GLU A 1 105 ? 30.715 -26.521 7.465 1.00 49.00 105 GLU A CA 1
ATOM 896 C C . GLU A 1 105 ? 30.953 -27.719 6.530 1.00 49.00 105 GLU A C 1
ATOM 898 O O . GLU A 1 105 ? 31.483 -28.743 6.954 1.00 49.00 105 GLU A O 1
ATOM 903 N N . LYS A 1 106 ? 30.646 -27.625 5.230 1.00 47.81 106 LYS A N 1
ATOM 904 C CA . LYS A 1 106 ? 31.097 -28.654 4.267 1.00 47.81 106 LYS A CA 1
ATOM 905 C C . LYS A 1 106 ? 31.642 -28.066 2.970 1.00 47.81 106 LYS A C 1
ATOM 907 O O . LYS A 1 106 ? 31.096 -28.276 1.894 1.00 47.81 106 LYS A O 1
ATOM 912 N N . ARG A 1 107 ? 32.752 -27.340 3.097 1.00 46.50 107 ARG A N 1
ATOM 913 C CA . ARG A 1 107 ? 33.788 -27.228 2.061 1.00 46.50 107 ARG A CA 1
ATOM 914 C C . ARG A 1 107 ? 35.151 -27.334 2.747 1.00 46.50 107 ARG A C 1
ATOM 916 O O . ARG A 1 107 ? 35.741 -26.325 3.118 1.00 46.50 107 ARG A O 1
ATOM 923 N N . LYS A 1 108 ? 35.566 -28.574 3.001 1.00 44.25 108 LYS A N 1
ATOM 924 C CA . LYS A 1 108 ? 36.976 -28.961 2.932 1.00 44.25 108 LYS A CA 1
ATOM 925 C C . LYS A 1 108 ? 37.198 -29.537 1.544 1.00 44.25 108 LYS A C 1
ATOM 927 O O . LYS A 1 108 ? 36.245 -30.196 1.066 1.00 44.25 108 LYS A O 1
#

pLDDT: mean 80.39, std 20.28, range [35.66, 97.94]

InterPro domains:
  IPR013201 Cathepsin propeptide inhibitor domain (I29) [PF08246] (18-78)
  IPR013201 Cathepsin propeptide inhibitor domain (I29) [SM00848] (18-78)
  IPR038765 Papain-like cysteine peptidase superfamily [SSF54001] (15-88)

Mean predicted aligned error: 11.66 Å

Sequence (108 aa):
MKKSILLKVNAASESTKWESYKRKYGKMYKNSEDEAIHKAIYLKNMREIEIHNSHYRKGEFPYWKEENEFTDLTEDEFRHYYRSILMEERGPINYVKSNNNANKEKRK

Solvent-accessible surface area (backbone atoms only — not comparable to full-atom values): 6618 Å² total; per-residue (Å²): 120,73,70,65,55,54,56,53,54,50,53,53,52,52,52,56,48,50,57,47,49,31,64,75,59,68,62,81,61,93,45,74,66,55,41,51,51,32,50,53,37,27,56,52,44,53,51,50,34,52,52,48,36,56,39,23,76,71,67,76,38,100,59,75,63,78,92,54,91,61,39,46,48,52,74,66,53,47,50,50,53,54,44,55,58,44,45,76,77,69,48,89,76,83,79,73,77,80,74,91,77,83,82,86,84,84,84,129

Secondary structure (DSSP, 8-state):
-HHHHHHHHHHHHHHHHHHHHHHHTT---SSHHHHHHHHHHHHHHHHHHHHHHHHHHTTSSS------TTTTS-HHHHHHHHHHHHHHHH-----------SSSS---